Protein AF-A0A6D2JYZ1-F1 (afdb_monomer_lite)

Organism: NCBI:txid1685480

Foldseek 3Di:
DDDDPPPDPDDDDDDDPDPDDDDDDDDDPDDDDWDFDDPDPPGDPVRTDTDPPDPVCVVVVVVVVVVVD

Radius of gyration: 17.07 Å; chains: 1; bounding box: 50×22×46 Å

Sequence (69 aa):
MKLAHNHLLRFLQVKNTGHEDLQVLVIISRPPIKVFTYDDWFMPHTAARLKFPYHWDEQCLQESQKDEL

Structure (mmCIF, N/CA/C/O backbone):
data_AF-A0A6D2JYZ1-F1
#
_entry.id   AF-A0A6D2JYZ1-F1
#
loop_
_atom_site.group_PDB
_atom_site.id
_atom_site.type_symbol
_atom_site.label_atom_id
_atom_site.label_alt_id
_atom_site.label_comp_id
_atom_site.label_asym_id
_atom_site.label_entity_id
_atom_site.label_seq_id
_atom_site.pdbx_PDB_ins_code
_atom_site.Cartn_x
_atom_site.Cartn_y
_atom_site.Cartn_z
_atom_site.occupancy
_atom_site.B_iso_or_equiv
_atom_site.auth_seq_id
_atom_site.auth_comp_id
_atom_site.auth_asym_id
_atom_site.auth_atom_id
_atom_site.pdbx_PDB_model_num
ATOM 1 N N . MET A 1 1 ? -31.117 2.476 -21.827 1.00 33.59 1 MET A N 1
ATOM 2 C CA . MET A 1 1 ? -29.815 1.828 -21.557 1.00 33.59 1 MET A CA 1
ATOM 3 C C . MET A 1 1 ? -28.852 2.887 -21.043 1.00 33.59 1 MET A C 1
ATOM 5 O O . MET A 1 1 ? -28.427 3.731 -21.818 1.00 33.59 1 MET A O 1
ATOM 9 N N . LYS A 1 2 ? -28.594 2.930 -19.731 1.00 30.95 2 LYS A N 1
ATOM 10 C CA . LYS A 1 2 ? -27.579 3.828 -19.163 1.00 30.95 2 LYS A CA 1
ATOM 11 C C . LYS A 1 2 ? -26.212 3.187 -19.398 1.00 30.95 2 LYS A C 1
ATOM 13 O O . LYS A 1 2 ? -25.970 2.101 -18.882 1.00 30.95 2 LYS A O 1
ATOM 18 N N . LEU A 1 3 ? -25.351 3.848 -20.172 1.00 33.38 3 LEU A N 1
ATOM 19 C CA . LEU A 1 3 ? -23.919 3.561 -20.163 1.00 33.38 3 LEU A CA 1
ATOM 20 C C . LEU A 1 3 ? -23.418 3.812 -18.737 1.00 33.38 3 LEU A C 1
ATOM 22 O O . LEU A 1 3 ? -23.368 4.958 -18.286 1.00 33.38 3 LEU A O 1
ATOM 26 N N . ALA A 1 4 ? -23.079 2.742 -18.022 1.00 40.22 4 ALA A N 1
ATOM 27 C CA . ALA A 1 4 ? -22.279 2.847 -16.817 1.00 40.22 4 ALA A CA 1
ATOM 28 C C . ALA A 1 4 ? -20.910 3.391 -17.240 1.00 40.22 4 ALA A C 1
ATOM 30 O O . ALA A 1 4 ? -20.155 2.737 -17.958 1.00 40.22 4 ALA A O 1
ATOM 31 N N . HIS A 1 5 ? -20.636 4.635 -16.855 1.00 40.62 5 HIS A N 1
ATOM 32 C CA . HIS A 1 5 ? -19.308 5.220 -16.920 1.00 40.62 5 HIS A CA 1
ATOM 33 C C . HIS A 1 5 ? -18.367 4.347 -16.083 1.00 40.62 5 HIS A C 1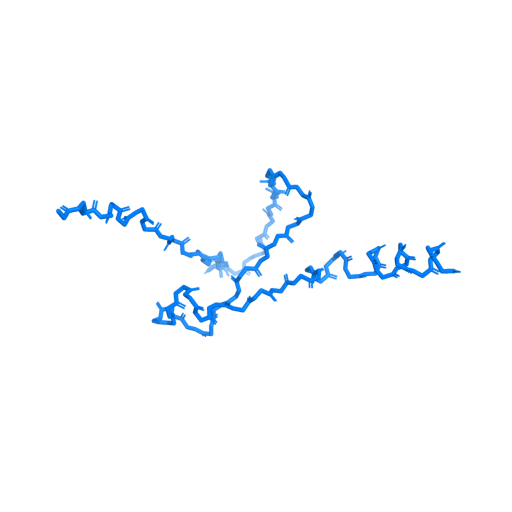
ATOM 35 O O . HIS A 1 5 ? -18.394 4.394 -14.854 1.00 40.62 5 HIS A O 1
ATOM 41 N N . ASN A 1 6 ? -17.552 3.542 -16.766 1.00 42.16 6 ASN A N 1
ATOM 42 C CA . ASN A 1 6 ? -16.391 2.866 -16.204 1.00 42.16 6 ASN A CA 1
ATOM 43 C C . ASN A 1 6 ? -15.409 3.929 -15.690 1.00 42.16 6 ASN A C 1
ATOM 45 O O . ASN A 1 6 ? -14.495 4.348 -16.401 1.00 42.16 6 ASN A O 1
ATOM 49 N N . HIS A 1 7 ? -15.584 4.367 -14.443 1.00 45.00 7 HIS A N 1
ATOM 50 C CA . HIS A 1 7 ? -14.475 4.912 -13.676 1.00 45.00 7 HIS A CA 1
ATOM 51 C C . HIS A 1 7 ? -13.468 3.776 -13.505 1.00 45.00 7 HIS A C 1
ATOM 53 O O . HIS A 1 7 ? -13.670 2.868 -12.705 1.00 45.00 7 HIS A O 1
ATOM 59 N N . LEU A 1 8 ? -12.435 3.811 -14.347 1.00 49.41 8 LEU A N 1
ATOM 60 C CA . LEU A 1 8 ? -11.282 2.920 -14.354 1.00 49.41 8 LEU A CA 1
ATOM 61 C C . LEU A 1 8 ? -10.830 2.657 -12.907 1.00 49.41 8 LEU A C 1
ATOM 63 O O . LEU A 1 8 ? -10.245 3.535 -12.270 1.00 49.41 8 LEU A O 1
ATOM 67 N N . LEU A 1 9 ? -11.095 1.461 -12.386 1.00 58.41 9 LEU A N 1
ATOM 68 C CA . LEU A 1 9 ? -10.368 0.960 -11.230 1.00 58.41 9 LEU A CA 1
ATOM 69 C C . LEU A 1 9 ? -8.906 0.878 -11.682 1.00 58.41 9 LEU A C 1
ATOM 71 O O . LEU A 1 9 ? -8.549 0.086 -12.545 1.00 58.41 9 LEU A O 1
ATOM 75 N N . ARG A 1 10 ? -8.061 1.783 -11.194 1.00 75.31 10 ARG A N 1
ATOM 76 C CA . ARG A 1 10 ? -6.622 1.724 -11.452 1.00 75.31 10 ARG A CA 1
ATOM 77 C C . ARG A 1 10 ? -5.975 1.040 -10.264 1.00 75.31 10 ARG A C 1
ATOM 79 O O . ARG A 1 10 ? -6.153 1.479 -9.132 1.00 75.31 10 ARG A O 1
ATOM 86 N N . PHE A 1 11 ? -5.239 -0.027 -10.531 1.00 84.38 11 PHE A N 1
ATOM 87 C CA . PHE A 1 11 ? -4.306 -0.607 -9.577 1.00 84.38 11 PHE A CA 1
ATOM 88 C C . PHE A 1 11 ? -2.915 -0.036 -9.859 1.00 84.38 11 PHE A C 1
ATOM 90 O O . PHE A 1 11 ? -2.624 0.409 -10.971 1.00 84.38 11 PHE A O 1
ATOM 97 N N . LEU A 1 12 ? -2.087 0.029 -8.823 1.00 92.25 12 LEU A N 1
ATOM 98 C CA . LEU A 1 12 ? -0.772 0.654 -8.872 1.00 92.25 12 LEU A CA 1
ATOM 99 C C . LEU A 1 12 ? 0.244 -0.272 -8.212 1.00 92.25 12 LEU A C 1
ATOM 101 O O . LEU A 1 12 ? -0.082 -0.988 -7.266 1.00 92.25 12 LEU A O 1
ATOM 105 N N . GLN A 1 13 ? 1.482 -0.207 -8.689 1.00 94.56 13 GLN A N 1
ATOM 106 C CA . GLN A 1 13 ? 2.638 -0.808 -8.039 1.00 94.56 13 GLN A CA 1
ATOM 107 C C . GLN A 1 13 ? 3.658 0.293 -7.775 1.00 94.56 13 GLN A C 1
ATOM 109 O O . GLN A 1 13 ? 3.975 1.078 -8.667 1.00 94.56 13 GLN A O 1
ATOM 114 N N . VAL A 1 14 ? 4.189 0.327 -6.557 1.00 95.06 14 VAL A N 1
ATOM 115 C CA . VAL A 1 14 ? 5.378 1.118 -6.239 1.00 95.06 14 VAL A CA 1
ATOM 116 C C . VAL A 1 14 ? 6.573 0.180 -6.324 1.00 95.06 14 VAL A C 1
ATOM 118 O O . VAL A 1 14 ? 6.608 -0.844 -5.645 1.00 95.06 14 VAL A O 1
ATOM 121 N N . LYS A 1 15 ? 7.537 0.512 -7.183 1.00 96.44 15 LYS A N 1
ATOM 122 C CA . LYS A 1 15 ? 8.771 -0.253 -7.360 1.00 96.44 15 LYS A CA 1
ATOM 123 C C . LYS A 1 15 ? 9.961 0.690 -7.256 1.00 96.44 15 LYS A C 1
ATOM 125 O O . LYS A 1 15 ? 10.049 1.644 -8.023 1.00 96.44 15 LYS A O 1
ATOM 130 N N . ASN A 1 16 ? 10.883 0.397 -6.343 1.00 97.75 16 ASN A N 1
ATOM 131 C CA . ASN A 1 16 ? 12.193 1.037 -6.338 1.00 97.75 16 ASN A CA 1
ATOM 132 C C . ASN A 1 16 ? 13.020 0.491 -7.518 1.00 97.75 16 ASN A C 1
ATOM 134 O O . ASN A 1 16 ? 13.202 -0.721 -7.634 1.00 97.75 16 ASN A O 1
ATOM 138 N N . THR A 1 17 ? 13.471 1.368 -8.416 1.00 97.94 17 THR A N 1
ATOM 139 C CA . THR A 1 17 ? 14.328 1.020 -9.567 1.00 97.94 17 THR A CA 1
ATOM 140 C C . THR A 1 17 ? 15.780 1.462 -9.381 1.00 97.94 17 THR A C 1
ATOM 142 O O . THR A 1 17 ? 16.577 1.292 -10.300 1.00 97.94 17 THR A O 1
ATOM 145 N N . GLY A 1 18 ? 16.109 2.073 -8.239 1.00 96.94 18 GLY A N 1
ATOM 146 C CA . GLY A 1 18 ? 17.461 2.492 -7.888 1.00 96.94 18 GLY A CA 1
ATOM 147 C C . GLY A 1 18 ? 18.260 1.396 -7.184 1.00 96.94 18 GLY A C 1
ATOM 148 O O . GLY A 1 18 ? 17.770 0.293 -6.944 1.00 96.94 18 GLY A O 1
ATOM 149 N N . HIS A 1 19 ? 19.504 1.730 -6.845 1.00 97.12 19 HIS A N 1
ATOM 150 C CA . HIS A 1 19 ? 20.418 0.860 -6.096 1.00 97.12 19 HIS A CA 1
ATOM 151 C C . HIS A 1 19 ? 20.487 1.195 -4.597 1.00 97.12 19 HIS A C 1
ATOM 153 O O . HIS A 1 19 ? 21.141 0.479 -3.846 1.00 97.12 19 HIS A O 1
ATOM 159 N N . GLU A 1 20 ? 19.822 2.270 -4.174 1.00 98.00 20 GLU A N 1
ATOM 160 C CA . GLU A 1 20 ? 19.757 2.744 -2.789 1.00 98.00 20 GLU A CA 1
ATOM 161 C C . GLU A 1 20 ? 18.350 2.533 -2.213 1.00 98.00 20 GLU A C 1
ATOM 163 O O . GLU A 1 20 ? 17.389 2.302 -2.958 1.00 98.00 20 GLU A O 1
ATOM 168 N N . ASP A 1 21 ? 18.219 2.625 -0.890 1.00 98.19 21 ASP A N 1
ATOM 169 C CA . ASP A 1 21 ? 16.946 2.432 -0.198 1.00 98.19 21 ASP A CA 1
ATOM 170 C C . ASP A 1 21 ? 15.934 3.540 -0.528 1.00 98.19 21 ASP A C 1
ATOM 172 O O . ASP A 1 21 ? 16.236 4.733 -0.500 1.00 98.19 21 ASP A O 1
ATOM 176 N N . LEU A 1 22 ? 14.686 3.138 -0.794 1.00 97.81 22 LEU A N 1
ATOM 177 C CA . LEU A 1 22 ? 13.568 4.063 -0.964 1.00 97.81 22 LEU A CA 1
ATOM 178 C C . LEU A 1 22 ? 12.856 4.255 0.376 1.00 97.81 22 LEU A C 1
ATOM 180 O O . LEU A 1 22 ? 12.146 3.362 0.841 1.00 97.81 22 LEU A O 1
ATOM 184 N N . GLN A 1 23 ? 12.986 5.444 0.957 1.00 98.00 23 GLN A N 1
ATOM 185 C CA . GLN A 1 23 ? 12.252 5.831 2.158 1.00 98.00 23 GLN A CA 1
ATOM 186 C C . GLN A 1 23 ? 11.058 6.719 1.798 1.00 98.00 23 GLN A C 1
ATOM 188 O O . GLN A 1 23 ? 11.209 7.742 1.130 1.00 98.00 23 GLN A O 1
ATOM 193 N N . VAL A 1 24 ? 9.860 6.341 2.251 1.00 97.12 24 VAL A N 1
ATOM 194 C CA . VAL A 1 24 ? 8.623 7.093 2.000 1.00 97.12 24 VAL A CA 1
ATOM 195 C C . VAL A 1 24 ? 7.739 7.146 3.241 1.00 97.12 24 VAL A C 1
ATOM 197 O O . VAL A 1 24 ? 7.661 6.185 4.004 1.00 97.12 24 VAL A O 1
ATOM 200 N N . LEU A 1 25 ? 7.029 8.262 3.410 1.00 97.31 25 LEU A N 1
ATOM 201 C CA . LEU A 1 25 ? 5.914 8.380 4.346 1.00 97.31 25 LEU A CA 1
ATOM 202 C C . LEU A 1 25 ? 4.607 8.202 3.570 1.00 97.31 25 LEU A C 1
ATOM 204 O O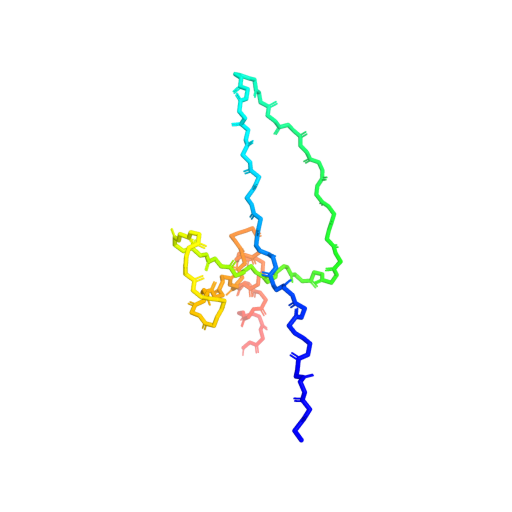 . LEU A 1 25 ? 4.331 8.952 2.634 1.00 97.31 25 LEU A O 1
ATOM 208 N N . VAL A 1 26 ? 3.802 7.216 3.963 1.00 95.94 26 VAL A N 1
ATOM 209 C CA . VAL A 1 26 ? 2.522 6.916 3.312 1.00 95.94 26 VAL A CA 1
ATOM 210 C C . VAL A 1 26 ? 1.381 7.367 4.214 1.00 95.94 26 VAL A C 1
ATOM 212 O O . VAL A 1 2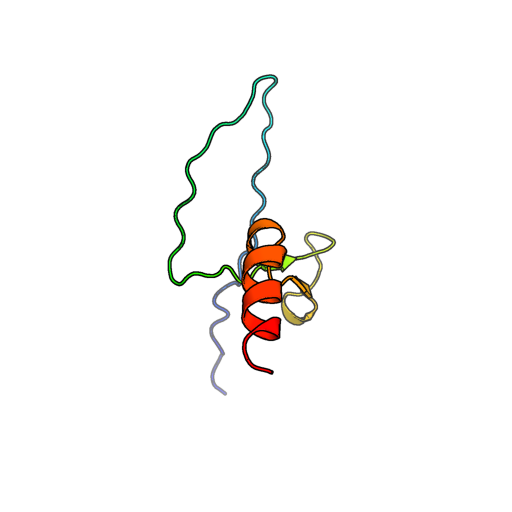6 ? 1.289 6.947 5.364 1.00 95.94 26 VAL A O 1
ATOM 215 N N . ILE A 1 27 ? 0.495 8.207 3.678 1.00 96.06 27 ILE A N 1
ATOM 216 C CA . ILE A 1 27 ? -0.712 8.672 4.365 1.00 96.06 27 ILE A CA 1
ATOM 217 C C . ILE A 1 27 ? -1.922 8.155 3.596 1.00 96.06 27 ILE A C 1
ATOM 219 O O . ILE A 1 27 ? -2.064 8.406 2.399 1.00 96.06 27 ILE A O 1
ATOM 223 N N . ILE A 1 28 ? -2.805 7.444 4.294 1.00 94.69 28 ILE A N 1
ATOM 224 C CA . ILE A 1 28 ? -4.069 6.950 3.746 1.00 94.69 28 ILE A CA 1
ATOM 225 C C . ILE A 1 28 ? -5.250 7.592 4.467 1.00 94.69 28 ILE A C 1
ATOM 227 O O . ILE A 1 28 ? -5.188 7.910 5.652 1.00 94.69 28 ILE A O 1
ATOM 231 N N . SER A 1 29 ? -6.356 7.754 3.746 1.00 96.19 29 SER A N 1
ATOM 232 C CA . SER A 1 29 ? -7.637 8.114 4.355 1.00 96.19 29 SER A CA 1
ATOM 233 C C . SER A 1 29 ? -8.424 6.850 4.703 1.00 96.19 29 SER A C 1
ATOM 235 O O . SER A 1 29 ? -8.314 5.846 4.001 1.00 96.19 29 SER A O 1
ATOM 237 N N . ARG A 1 30 ? -9.256 6.921 5.752 1.00 94.50 30 ARG A N 1
ATOM 238 C CA . ARG A 1 30 ? -10.147 5.832 6.209 1.00 94.50 30 ARG A CA 1
ATOM 239 C C . ARG A 1 30 ? -9.413 4.523 6.599 1.00 94.50 30 ARG A C 1
ATOM 241 O O . ARG A 1 30 ? -9.684 3.490 5.991 1.00 94.50 30 ARG A O 1
ATOM 248 N N . PRO A 1 31 ? -8.505 4.547 7.594 1.00 94.94 31 PRO A N 1
ATOM 249 C CA . PRO A 1 31 ? -7.901 3.328 8.148 1.00 94.94 31 PRO A CA 1
ATOM 250 C C . PRO A 1 31 ? -8.936 2.449 8.895 1.00 94.94 31 PRO A C 1
ATOM 252 O O . PRO A 1 31 ? -9.967 2.980 9.319 1.00 94.94 31 PRO A O 1
ATOM 255 N N . PRO A 1 32 ? -8.677 1.138 9.100 1.00 94.62 32 PRO A N 1
ATOM 256 C CA . PRO A 1 32 ? -7.520 0.369 8.619 1.00 94.62 32 PRO A CA 1
ATOM 257 C C . PRO A 1 32 ? -7.582 0.089 7.109 1.00 94.62 32 PRO A C 1
ATOM 259 O O . PRO A 1 32 ? -8.653 0.100 6.497 1.00 94.62 32 PRO A O 1
ATOM 262 N N . ILE A 1 33 ? -6.420 -0.139 6.489 1.00 94.31 33 ILE A N 1
ATOM 263 C CA . ILE A 1 33 ? -6.333 -0.310 5.033 1.00 94.31 33 ILE A CA 1
ATOM 264 C C . ILE A 1 33 ? -7.030 -1.599 4.578 1.00 94.31 33 ILE A C 1
ATOM 266 O O . ILE A 1 33 ? -6.912 -2.649 5.203 1.00 94.31 33 ILE A O 1
ATOM 270 N N . LYS A 1 34 ? -7.721 -1.536 3.437 1.00 93.44 34 LYS A N 1
ATOM 271 C CA . LYS A 1 34 ? -8.262 -2.705 2.731 1.00 93.44 34 LYS A CA 1
ATOM 272 C C . LYS A 1 34 ? -7.526 -2.855 1.406 1.00 93.44 34 LYS A C 1
ATOM 274 O O . LYS A 1 34 ? -7.765 -2.077 0.483 1.00 93.44 34 LYS A O 1
ATOM 279 N N . VAL A 1 35 ? -6.612 -3.820 1.328 1.00 94.19 35 VAL A N 1
ATOM 280 C CA . VAL A 1 35 ? -5.760 -4.022 0.149 1.00 94.19 35 VAL A CA 1
ATOM 281 C C . VAL A 1 35 ? -6.358 -5.108 -0.735 1.00 94.19 35 VAL A C 1
ATOM 283 O O . VAL A 1 35 ? -6.551 -6.235 -0.289 1.00 94.19 35 VAL A O 1
ATOM 286 N N . PHE A 1 36 ? -6.628 -4.780 -1.997 1.00 95.38 36 PHE A N 1
ATOM 287 C CA . PHE A 1 36 ? -6.951 -5.768 -3.026 1.00 95.38 36 PHE A CA 1
ATOM 288 C C . PHE A 1 36 ? -5.677 -6.114 -3.796 1.00 95.38 36 PHE A C 1
ATOM 290 O O . PHE A 1 36 ? -5.070 -5.229 -4.401 1.00 95.38 36 PHE A O 1
ATOM 297 N N . THR A 1 37 ? -5.265 -7.379 -3.756 1.00 94.94 37 THR A N 1
ATOM 298 C CA . THR A 1 37 ? -4.077 -7.880 -4.451 1.00 94.94 37 THR A CA 1
ATOM 299 C C . THR A 1 37 ? -4.445 -8.534 -5.779 1.00 94.94 37 THR A C 1
ATOM 301 O O . THR A 1 37 ? -5.531 -9.097 -5.949 1.00 94.94 37 THR A O 1
ATOM 304 N N . TYR A 1 38 ? -3.513 -8.430 -6.722 1.00 95.19 38 TYR A N 1
ATOM 305 C CA . TYR A 1 38 ? -3.619 -8.933 -8.085 1.00 95.19 38 TYR A CA 1
ATOM 306 C C . TYR A 1 38 ? -2.387 -9.792 -8.364 1.00 95.19 38 TYR A C 1
ATOM 308 O O . TYR A 1 38 ? -1.280 -9.393 -7.999 1.00 95.19 38 TYR A O 1
ATOM 316 N N . ASP A 1 39 ? -2.581 -10.951 -8.990 1.00 94.06 39 ASP A N 1
ATOM 317 C CA . ASP A 1 39 ? -1.487 -11.866 -9.333 1.00 94.06 39 ASP A CA 1
ATOM 318 C C . ASP A 1 39 ? -0.678 -11.334 -10.539 1.00 94.06 39 ASP A C 1
ATOM 320 O O . ASP A 1 39 ? 0.537 -11.514 -10.608 1.00 94.06 39 ASP A O 1
ATOM 324 N N . ASP A 1 40 ? -1.337 -10.617 -11.460 1.00 92.69 40 ASP A N 1
ATOM 325 C CA . ASP A 1 40 ? -0.731 -9.951 -12.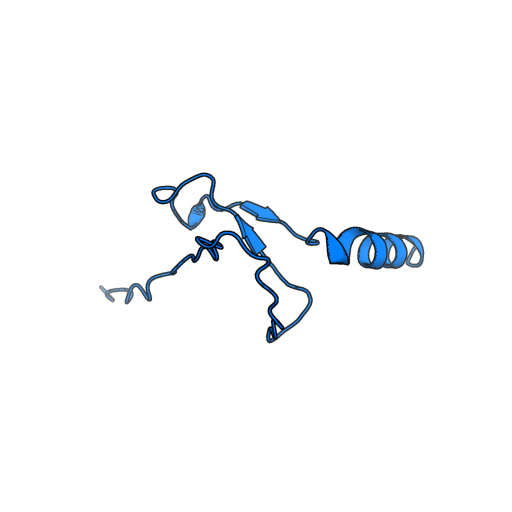616 1.00 92.69 40 ASP A CA 1
ATOM 326 C C . ASP A 1 40 ? -1.537 -8.713 -13.072 1.00 92.69 40 ASP A C 1
ATOM 328 O O . ASP A 1 40 ? -2.558 -8.354 -12.481 1.00 92.69 40 ASP A O 1
ATOM 332 N N . TRP A 1 41 ? -1.067 -8.042 -14.132 1.00 89.62 41 TRP A N 1
ATOM 333 C CA . TRP A 1 41 ? -1.681 -6.820 -14.670 1.00 89.62 41 TRP A CA 1
ATOM 334 C C . TRP A 1 41 ? -2.979 -7.044 -15.466 1.00 89.62 41 TRP A C 1
ATOM 336 O O . TRP A 1 41 ? -3.683 -6.085 -15.778 1.00 89.62 41 TRP A O 1
ATOM 346 N N . PHE A 1 42 ? -3.276 -8.283 -15.845 1.00 91.12 42 PHE A N 1
ATOM 347 C CA . PHE A 1 42 ? -4.421 -8.660 -16.674 1.00 91.12 42 PHE A CA 1
ATOM 348 C C . PHE A 1 42 ? -5.572 -9.241 -15.849 1.00 91.12 42 PHE A C 1
ATOM 350 O O . PHE A 1 42 ? -6.695 -9.350 -16.344 1.00 91.12 42 PHE A O 1
ATOM 357 N N . MET A 1 43 ? -5.309 -9.587 -14.589 1.00 92.25 43 MET A N 1
ATOM 358 C CA . MET A 1 43 ? -6.301 -10.070 -13.646 1.00 92.25 43 MET A CA 1
ATOM 359 C C . MET A 1 43 ? -7.457 -9.060 -13.495 1.00 92.25 43 MET A C 1
ATOM 361 O O . MET A 1 43 ? -7.232 -7.897 -13.145 1.00 92.25 43 MET A O 1
ATOM 365 N N . PRO A 1 44 ? -8.718 -9.472 -13.730 1.00 92.88 44 PRO A N 1
ATOM 366 C CA . PRO A 1 44 ? -9.850 -8.561 -13.643 1.00 92.88 44 PRO A CA 1
ATOM 367 C C . PRO A 1 44 ? -10.075 -8.107 -12.197 1.00 92.88 44 PRO A C 1
ATOM 369 O O . PRO A 1 44 ? -9.947 -8.895 -11.261 1.00 92.88 44 PRO A O 1
ATOM 372 N N . HIS A 1 45 ? -10.506 -6.857 -12.007 1.00 91.19 45 HIS A N 1
ATOM 373 C CA . HIS A 1 45 ? -10.774 -6.288 -10.675 1.00 91.19 45 HIS A CA 1
ATOM 374 C C . HIS A 1 45 ? -11.737 -7.113 -9.826 1.00 91.19 45 HIS A C 1
ATOM 376 O O . HIS A 1 45 ? -11.607 -7.161 -8.609 1.00 91.19 45 HIS A O 1
ATOM 382 N N . THR A 1 46 ? -12.694 -7.782 -10.462 1.00 93.88 46 THR A N 1
ATOM 383 C CA . THR A 1 46 ? -13.670 -8.638 -9.785 1.00 93.88 46 THR A CA 1
ATOM 384 C C . THR A 1 46 ? -13.062 -9.918 -9.220 1.00 93.88 46 THR A C 1
ATOM 386 O O . THR A 1 46 ? -13.663 -10.522 -8.341 1.00 93.88 46 THR A O 1
ATOM 389 N N . ALA A 1 47 ? -11.901 -10.347 -9.719 1.00 95.56 47 ALA A N 1
ATOM 390 C CA . ALA A 1 47 ? -11.183 -11.504 -9.194 1.00 95.56 47 ALA A CA 1
ATOM 391 C C . ALA A 1 47 ? -10.168 -11.122 -8.105 1.00 95.56 47 ALA A C 1
ATOM 393 O O . ALA A 1 47 ? -9.626 -12.017 -7.455 1.00 95.56 47 ALA A O 1
ATOM 394 N N . ALA A 1 48 ? -9.877 -9.825 -7.928 1.00 95.00 48 ALA A N 1
ATOM 395 C CA . ALA A 1 48 ? -8.860 -9.345 -6.997 1.00 95.00 48 ALA A CA 1
ATOM 396 C C . ALA A 1 48 ? -9.142 -9.830 -5.573 1.00 95.00 48 ALA A C 1
ATOM 398 O O . ALA A 1 48 ? -10.282 -9.819 -5.102 1.00 95.00 48 ALA A O 1
ATOM 399 N N . ARG A 1 49 ? -8.091 -10.251 -4.871 1.00 96.06 49 ARG A N 1
ATOM 400 C CA . ARG A 1 49 ? -8.236 -10.872 -3.553 1.00 96.06 49 ARG A CA 1
ATOM 401 C C . ARG A 1 49 ? -8.100 -9.812 -2.473 1.00 96.06 49 ARG A C 1
ATOM 403 O O . ARG A 1 49 ? -7.125 -9.068 -2.449 1.00 96.06 49 ARG A O 1
ATOM 410 N N . LEU A 1 50 ? -9.070 -9.741 -1.567 1.00 95.38 50 LEU A N 1
ATOM 411 C CA . LEU A 1 50 ? -8.969 -8.872 -0.399 1.00 95.38 50 LEU A CA 1
ATOM 412 C C . LEU A 1 50 ? -7.990 -9.483 0.612 1.00 95.38 50 LEU A C 1
ATOM 414 O O . LEU A 1 50 ? -8.237 -10.568 1.136 1.00 95.38 50 LEU A O 1
ATOM 418 N N . LYS A 1 51 ? -6.920 -8.755 0.931 1.00 94.69 51 LYS A N 1
ATOM 419 C CA . LYS A 1 51 ? -6.055 -9.026 2.081 1.00 94.69 51 LYS A CA 1
ATOM 420 C C . LYS A 1 51 ? -6.439 -8.068 3.207 1.00 94.69 51 LYS A C 1
ATOM 422 O O . LYS A 1 51 ? -6.063 -6.895 3.201 1.00 94.69 51 LYS A O 1
ATOM 427 N N . PHE A 1 52 ? -7.234 -8.580 4.142 1.00 93.56 52 PHE A N 1
ATOM 428 C CA . PHE A 1 52 ? -7.640 -7.880 5.355 1.00 93.56 52 PHE A CA 1
ATOM 429 C C . PHE A 1 52 ? -7.717 -8.869 6.534 1.00 93.56 52 PHE A C 1
ATOM 431 O O . PHE A 1 52 ? -8.349 -9.915 6.373 1.00 93.56 52 PHE A O 1
ATOM 438 N N . PRO A 1 53 ? -7.132 -8.554 7.700 1.00 94.56 53 PRO A N 1
ATOM 439 C CA . PRO A 1 53 ? -6.249 -7.411 7.941 1.00 94.56 53 PRO A CA 1
ATOM 440 C C . PRO A 1 53 ? -4.968 -7.475 7.098 1.00 94.56 53 PRO A C 1
ATOM 442 O O . PRO A 1 53 ? -4.560 -8.543 6.630 1.00 94.56 53 PRO A O 1
ATOM 445 N N . TYR A 1 54 ? -4.381 -6.310 6.817 1.00 94.44 54 TYR A N 1
ATOM 446 C CA . TYR A 1 54 ? -3.070 -6.271 6.175 1.00 94.44 54 TYR A CA 1
ATOM 447 C C . TYR A 1 54 ? -1.990 -6.606 7.206 1.00 94.44 54 TYR A C 1
ATOM 449 O O . TYR A 1 54 ? -2.229 -6.477 8.401 1.00 94.44 54 TYR A O 1
ATOM 457 N N . HIS A 1 55 ? -0.812 -7.039 6.757 1.00 93.19 55 HIS A N 1
ATOM 458 C CA . HIS A 1 55 ? 0.192 -7.679 7.616 1.00 93.19 55 HIS A CA 1
ATOM 459 C C . HIS A 1 55 ? 0.533 -6.914 8.902 1.00 93.19 55 HIS A C 1
ATOM 461 O O . HIS A 1 55 ? 0.697 -7.528 9.949 1.00 93.19 55 HIS A O 1
ATOM 467 N N . TRP A 1 56 ? 0.604 -5.583 8.847 1.00 93.19 56 TRP A N 1
ATOM 468 C CA . TRP A 1 56 ? 0.913 -4.762 10.021 1.00 93.19 56 TRP A CA 1
ATOM 469 C C . TRP A 1 56 ? -0.270 -4.576 10.990 1.00 93.19 56 TRP A C 1
ATOM 471 O O . TRP A 1 56 ? -0.050 -4.191 12.130 1.00 93.19 56 TRP A O 1
ATOM 481 N N . ASP A 1 57 ? -1.506 -4.852 10.564 1.00 94.38 57 ASP A N 1
ATOM 482 C CA . ASP A 1 57 ? -2.720 -4.761 11.389 1.00 94.38 57 ASP A CA 1
ATOM 483 C C . ASP A 1 57 ? -3.141 -6.135 11.963 1.00 94.38 57 ASP A C 1
ATOM 485 O O . ASP A 1 57 ? -4.069 -6.203 12.769 1.00 94.38 57 ASP A O 1
ATOM 489 N N . GLU A 1 58 ? -2.492 -7.237 11.544 1.00 91.81 58 GLU A N 1
ATOM 490 C CA . GLU A 1 58 ? -2.886 -8.616 11.888 1.00 91.81 58 GLU A CA 1
ATOM 491 C C . GLU A 1 58 ? -2.923 -8.850 13.407 1.00 91.81 58 GLU A C 1
ATOM 493 O O . GLU A 1 58 ? -3.953 -9.281 13.921 1.00 91.81 58 GLU A O 1
ATOM 498 N N . GLN A 1 59 ? -1.850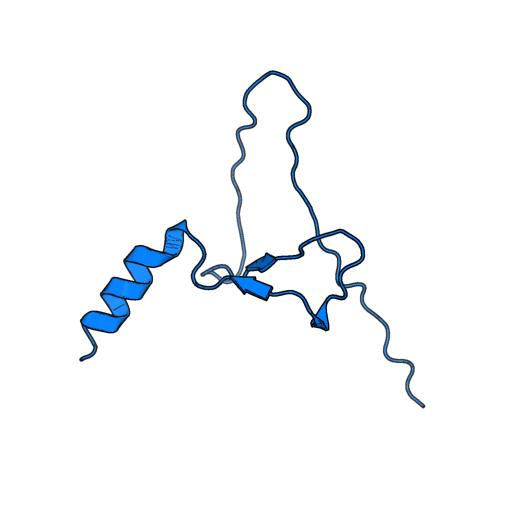 -8.521 14.135 1.00 89.56 59 GLN A N 1
ATOM 499 C CA . GLN A 1 59 ? -1.776 -8.767 15.580 1.00 89.56 59 GLN A CA 1
ATOM 500 C C . GLN A 1 59 ? -2.790 -7.920 16.367 1.00 89.56 59 GLN A C 1
ATOM 502 O O . GLN A 1 59 ? -3.544 -8.455 17.177 1.00 89.56 59 GLN A O 1
ATOM 507 N N . CYS A 1 60 ? -2.862 -6.614 16.087 1.00 89.75 60 CYS A N 1
ATOM 508 C CA . CYS A 1 60 ? -3.741 -5.688 16.805 1.00 89.75 60 CYS A CA 1
ATOM 509 C C . CYS A 1 60 ? -5.222 -6.077 16.678 1.00 89.75 60 CYS A C 1
ATOM 511 O O . CYS A 1 60 ? -5.980 -6.013 17.644 1.00 89.75 60 CYS A O 1
ATOM 513 N N . LEU A 1 61 ? -5.645 -6.485 15.477 1.00 83.38 61 LEU A N 1
ATOM 514 C CA . LEU A 1 61 ? -7.035 -6.864 15.227 1.00 83.38 61 LEU A CA 1
ATOM 515 C C . LEU A 1 61 ? -7.360 -8.280 15.717 1.00 83.38 61 LEU A C 1
ATOM 517 O O . LEU A 1 61 ? -8.503 -8.532 16.087 1.00 83.38 61 LEU A O 1
ATOM 521 N N . GLN A 1 62 ? -6.383 -9.191 15.759 1.00 78.38 62 GLN A N 1
ATOM 522 C CA . GLN A 1 62 ? -6.567 -10.510 16.371 1.00 78.38 62 GLN A CA 1
ATOM 523 C C . GLN A 1 62 ? -6.747 -10.427 17.892 1.00 78.38 62 GLN A C 1
ATOM 525 O O . GLN A 1 62 ? -7.619 -11.103 18.434 1.00 78.38 62 GLN A O 1
ATOM 530 N N . GLU A 1 63 ? -5.961 -9.596 18.580 1.00 67.38 63 GLU A N 1
ATOM 531 C CA . GLU A 1 63 ? -6.090 -9.384 20.030 1.00 67.38 63 GLU A CA 1
ATOM 532 C C . GLU A 1 63 ? -7.446 -8.750 20.380 1.00 67.38 63 GLU A C 1
ATOM 534 O O . GLU A 1 63 ? -8.141 -9.242 21.268 1.00 67.38 63 GLU A O 1
ATOM 539 N N . SER A 1 64 ? -7.897 -7.762 19.598 1.00 62.69 64 SER A N 1
ATOM 540 C CA . SER A 1 64 ? -9.215 -7.135 19.776 1.00 62.69 64 SER A CA 1
ATOM 541 C C . SER A 1 64 ? -10.389 -8.113 19.638 1.00 62.69 64 SER A C 1
ATOM 543 O O . SER A 1 64 ? -11.408 -7.915 20.287 1.00 62.69 64 SER A O 1
ATOM 545 N N . GLN A 1 65 ? -10.277 -9.157 18.808 1.00 60.56 65 GLN A N 1
ATOM 546 C CA . GLN A 1 65 ? -11.327 -10.177 18.668 1.00 60.56 65 GLN A CA 1
ATOM 547 C C . GLN A 1 65 ? -11.358 -11.171 19.831 1.00 60.56 65 GLN A C 1
ATOM 549 O O . GLN A 1 65 ? -12.363 -11.849 20.032 1.00 60.56 65 GLN A O 1
ATOM 554 N N . LYS A 1 66 ? -10.253 -11.300 20.568 1.00 59.41 66 LYS A N 1
ATOM 555 C CA . LYS A 1 66 ? -10.125 -12.263 21.661 1.00 59.41 66 LYS A CA 1
ATOM 556 C C . LYS A 1 66 ? -10.674 -11.724 22.982 1.00 59.41 66 LYS A C 1
ATOM 558 O O . LYS A 1 66 ? -11.158 -12.519 23.777 1.00 59.41 66 LYS A O 1
ATOM 563 N N . ASP A 1 67 ? -10.628 -10.410 23.184 1.00 59.34 67 ASP A N 1
ATOM 564 C CA . ASP A 1 67 ? -11.149 -9.749 24.389 1.00 59.34 67 ASP A 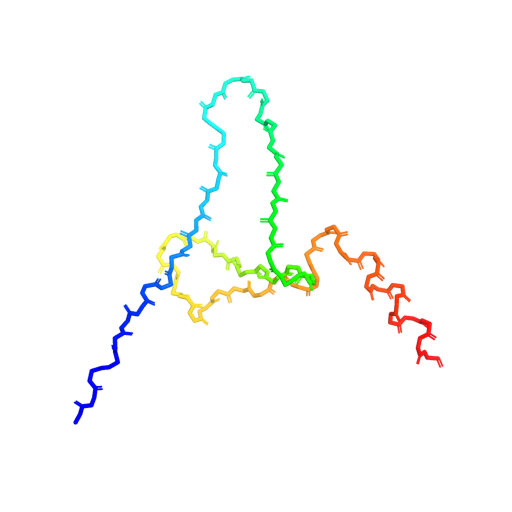CA 1
ATOM 565 C C . ASP A 1 67 ? -12.676 -9.519 24.356 1.00 59.34 67 ASP A C 1
ATOM 567 O O . ASP A 1 67 ? -13.268 -9.176 25.377 1.00 59.34 67 ASP A O 1
ATOM 571 N N . GLU A 1 68 ? -13.334 -9.724 23.208 1.00 56.34 68 GLU A N 1
ATOM 572 C CA . GLU A 1 68 ? -14.797 -9.608 23.058 1.00 56.34 68 GLU A CA 1
ATOM 573 C C . GLU A 1 68 ? -15.566 -10.929 23.304 1.00 56.34 68 GLU A C 1
ATOM 575 O O . GLU A 1 68 ? -16.777 -10.981 23.070 1.00 56.34 68 GLU A O 1
ATOM 580 N N . LEU A 1 69 ? -14.893 -11.988 23.777 1.00 48.53 69 LEU A N 1
ATOM 581 C CA . LEU A 1 69 ? -15.487 -13.297 24.099 1.00 48.53 69 LEU A CA 1
ATOM 582 C C . LEU A 1 69 ? -15.416 -13.609 25.599 1.00 48.53 69 LEU A C 1
ATOM 584 O O . LEU A 1 69 ? -16.447 -14.078 26.135 1.00 48.53 69 LEU A O 1
#

Secondary structure (DSSP, 8-state):
-----------------SSS--------SSSSP-EEE-SSSSS-GGGPEEE-S-GGGHHHHHHHHHTT-

pLDDT: mean 83.29, std 19.86, range [30.95, 98.19]

InterPro domains:
  IPR000526 Auxin-binding protein [PF02041] (12-69)
  IPR000526 Auxin-binding protein [PR00655] (19-41)
  IPR000526 Auxin-binding protein [PR00655] (41-60)
  IPR000526 Auxin-binding protein [PTHR37236] (13-69)
  IPR011051 RmlC-like cupin domain superfamily [SSF51182] (13-57)
  IPR014710 RmlC-like jelly roll fold [G3DSA:2.60.120.10] (9-69)